Protein AF-A0A1F8N972-F1 (afdb_monomer_lite)

pLDDT: mean 92.24, std 6.22, range [63.66, 97.88]

Sequence (117 aa):
MVTQALASIGVRFEPQNPLTDLMTDVQTGSLREDILNEKVSSCIIEFDVPLEDLAKVMAGMREVSQHLDTVFAVDLISVVNEDGSIPTVPIVEPLGLKPSIAGKTNVGLGRPLANLD

Secondary structure (DSSP, 8-state):
-HHHHHHHHT-EE-TTSTTGGGEEETTTTEEPGGGTT---S-----EE--HHHHHHHHHHHHHHGGG-SS--------PPPTTS--TTHHHHGGGT----TTPPP---TTS-SS---

Foldseek 3Di:
DLQQLLLVLPWAWDCPFPQVVQAPDNNRSHGDPVCPPPDDPDGDTDTDDDLVSVLVNVVSVVVVQVVDPDDDDDDDDADQDPVRDGSNQVSCVVVVDDDDPPDDDDPPPPDDPDDPD

Radius of gyration: 16.84 Å; chains: 1; bounding box: 30×49×42 Å

Structure (mmCIF, N/CA/C/O backbone):
data_AF-A0A1F8N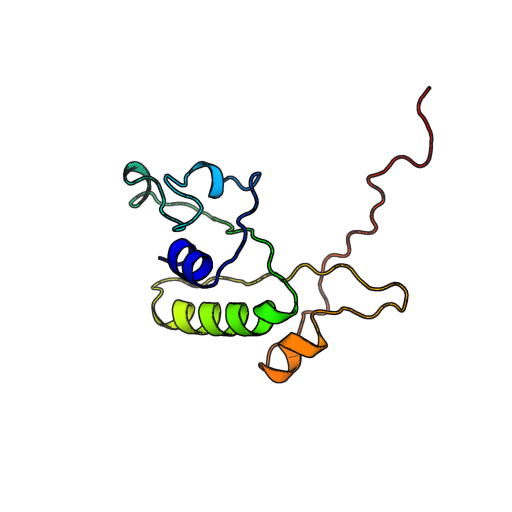972-F1
#
_entry.id   AF-A0A1F8N972-F1
#
loop_
_atom_site.group_PDB
_atom_site.id
_atom_site.type_symbol
_atom_site.label_atom_id
_atom_site.label_alt_id
_atom_site.label_comp_id
_atom_site.label_asym_id
_atom_site.label_entity_id
_atom_site.label_seq_id
_atom_site.pdbx_PDB_ins_code
_atom_site.Cartn_x
_atom_site.Cartn_y
_atom_site.Cartn_z
_atom_site.occupancy
_atom_site.B_iso_or_equiv
_atom_site.auth_seq_id
_atom_site.auth_comp_id
_atom_site.auth_asym_id
_atom_site.auth_atom_id
_atom_site.pdbx_PDB_model_num
ATOM 1 N N . MET A 1 1 ? -6.119 -2.665 14.253 1.00 84.31 1 MET A N 1
ATOM 2 C CA . MET A 1 1 ? -6.562 -1.608 13.312 1.00 84.31 1 MET A CA 1
ATOM 3 C C . MET A 1 1 ? -5.767 -1.730 12.015 1.00 84.31 1 MET A C 1
ATOM 5 O O . MET A 1 1 ? -4.621 -2.161 12.088 1.00 84.31 1 MET A O 1
ATOM 9 N N . VAL A 1 2 ? -6.338 -1.390 10.850 1.00 93.31 2 VAL A N 1
ATOM 10 C CA . VAL A 1 2 ? -5.671 -1.566 9.537 1.00 93.31 2 VAL A CA 1
ATOM 11 C C . VAL A 1 2 ? -4.342 -0.804 9.459 1.00 93.31 2 VAL A C 1
ATOM 13 O O . VAL A 1 2 ? -3.331 -1.381 9.074 1.00 93.31 2 VAL A O 1
ATOM 16 N N . THR A 1 3 ? -4.317 0.455 9.900 1.00 95.75 3 THR A N 1
ATOM 17 C CA . THR A 1 3 ? -3.108 1.297 9.931 1.00 95.75 3 THR A CA 1
ATOM 18 C C . THR A 1 3 ? -2.004 0.685 10.791 1.00 95.75 3 THR A C 1
ATOM 20 O O . THR A 1 3 ? -0.871 0.572 10.349 1.00 95.75 3 THR A O 1
ATOM 23 N N . GLN A 1 4 ? -2.325 0.193 11.986 1.00 95.62 4 GLN A N 1
ATOM 24 C CA . GLN A 1 4 ? -1.332 -0.432 12.868 1.00 95.62 4 GLN A CA 1
ATOM 25 C C . GLN A 1 4 ? -0.774 -1.744 12.295 1.00 95.62 4 GLN A C 1
ATOM 27 O O . GLN A 1 4 ? 0.417 -2.024 12.418 1.00 95.62 4 GLN A O 1
ATOM 32 N N . ALA A 1 5 ? -1.619 -2.545 11.636 1.00 94.75 5 ALA A N 1
ATOM 33 C CA . ALA A 1 5 ? -1.173 -3.760 10.959 1.00 94.75 5 ALA A CA 1
ATOM 34 C C . ALA A 1 5 ? -0.186 -3.433 9.829 1.00 94.75 5 ALA A C 1
ATOM 36 O O . ALA A 1 5 ? 0.884 -4.032 9.754 1.00 94.75 5 ALA A O 1
ATOM 37 N N . LEU A 1 6 ? -0.498 -2.431 9.005 1.00 95.50 6 LEU A N 1
ATOM 38 C CA . LEU A 1 6 ? 0.410 -1.939 7.968 1.00 95.50 6 LEU A CA 1
ATOM 39 C C . LEU A 1 6 ? 1.714 -1.381 8.563 1.00 95.50 6 LEU A C 1
ATOM 41 O O . LEU A 1 6 ? 2.798 -1.715 8.088 1.00 95.50 6 LEU A O 1
ATOM 45 N N . ALA A 1 7 ? 1.634 -0.608 9.647 1.00 95.94 7 ALA A N 1
ATOM 46 C CA . ALA A 1 7 ? 2.802 -0.061 10.335 1.00 95.94 7 ALA A CA 1
ATOM 47 C C . ALA A 1 7 ? 3.749 -1.169 10.832 1.00 95.94 7 ALA A C 1
ATOM 49 O O . ALA A 1 7 ? 4.954 -1.105 10.609 1.00 95.94 7 ALA A O 1
ATOM 50 N N . SER A 1 8 ? 3.202 -2.251 11.403 1.00 94.12 8 SER A N 1
ATOM 51 C CA . SER A 1 8 ? 3.987 -3.417 11.845 1.00 94.12 8 SER A CA 1
ATOM 52 C C . SER A 1 8 ? 4.727 -4.145 10.714 1.00 94.12 8 SER A C 1
ATOM 54 O O . SER A 1 8 ? 5.700 -4.860 10.959 1.00 94.12 8 SER A O 1
ATOM 56 N N . ILE A 1 9 ? 4.282 -3.965 9.466 1.00 93.19 9 ILE A N 1
ATOM 57 C CA . ILE A 1 9 ? 4.933 -4.527 8.280 1.00 93.19 9 ILE A CA 1
ATOM 58 C C . ILE A 1 9 ? 6.107 -3.647 7.830 1.00 93.19 9 ILE A C 1
ATOM 60 O O . ILE A 1 9 ? 7.018 -4.179 7.191 1.00 93.19 9 ILE A O 1
ATOM 64 N N . GLY A 1 10 ? 6.126 -2.372 8.235 1.00 91.69 10 GLY A N 1
ATOM 65 C CA . GLY A 1 10 ? 7.162 -1.394 7.909 1.00 91.69 10 GLY A CA 1
ATOM 66 C C . GLY A 1 10 ? 6.804 -0.473 6.741 1.00 91.69 10 GLY A C 1
ATOM 67 O O . GLY A 1 10 ? 7.709 0.034 6.084 1.00 91.69 10 GLY A O 1
ATOM 68 N N . VAL A 1 11 ? 5.511 -0.271 6.446 1.00 95.69 11 VAL A N 1
ATOM 69 C CA . VAL A 1 11 ? 5.106 0.654 5.373 1.00 95.69 11 VAL A CA 1
ATOM 70 C C . VAL A 1 11 ? 5.448 2.102 5.721 1.00 95.69 11 VAL A C 1
ATOM 72 O O . VAL A 1 11 ? 5.496 2.484 6.893 1.00 95.69 11 VAL A O 1
ATOM 75 N N . ARG A 1 12 ? 5.604 2.939 4.695 1.00 96.62 12 ARG A N 1
ATOM 76 C CA . ARG A 1 12 ? 5.750 4.385 4.864 1.00 96.62 12 ARG A CA 1
ATOM 77 C C . ARG A 1 12 ? 4.456 5.085 4.466 1.00 96.62 12 ARG A C 1
ATOM 79 O O . ARG A 1 12 ? 4.196 5.225 3.277 1.00 96.62 12 ARG A O 1
ATOM 86 N N . PHE A 1 13 ? 3.671 5.540 5.442 1.00 97.88 13 PHE A N 1
ATOM 87 C CA . PHE A 1 13 ? 2.457 6.322 5.172 1.00 97.88 13 PHE A CA 1
ATOM 88 C C . PHE A 1 13 ? 2.766 7.608 4.401 1.00 97.88 13 PHE A C 1
ATOM 90 O O . PHE A 1 13 ? 3.760 8.279 4.692 1.00 97.88 13 PHE A O 1
ATOM 97 N N . GLU A 1 14 ? 1.907 7.941 3.435 1.00 97.31 14 GLU A N 1
ATOM 98 C CA . GLU A 1 14 ? 2.007 9.157 2.625 1.00 97.31 14 GLU A CA 1
ATOM 99 C C . GLU A 1 14 ? 1.751 10.388 3.511 1.00 97.31 14 GLU A C 1
ATOM 101 O O . GLU A 1 14 ? 0.640 10.534 4.036 1.00 97.31 14 GLU A O 1
ATOM 106 N N . PRO A 1 15 ? 2.742 11.281 3.705 1.00 96.44 15 PRO A N 1
ATOM 107 C CA . PRO A 1 15 ? 2.593 12.442 4.578 1.00 96.44 15 PRO A CA 1
ATOM 108 C C . PRO A 1 15 ? 1.481 13.411 4.169 1.00 96.44 15 PRO A C 1
ATOM 110 O O . PRO A 1 15 ? 0.996 14.143 5.019 1.00 96.44 15 PRO A O 1
ATOM 113 N N . GLN A 1 16 ? 1.094 13.447 2.891 1.00 95.75 16 GLN A N 1
ATOM 114 C CA . GLN A 1 16 ? 0.045 14.338 2.381 1.00 95.75 16 GLN A CA 1
ATOM 115 C C . GLN A 1 16 ? -1.346 13.692 2.339 1.00 95.75 16 GLN A C 1
ATOM 117 O O . GLN A 1 16 ? -2.303 14.318 1.879 1.00 95.75 16 GLN A O 1
ATOM 122 N N . ASN A 1 17 ? -1.488 12.448 2.799 1.00 96.31 17 ASN A N 1
ATOM 123 C CA . ASN A 1 17 ? -2.789 11.806 2.883 1.00 96.31 17 ASN A CA 1
ATOM 124 C C . ASN A 1 17 ? -3.552 12.310 4.131 1.00 96.31 17 ASN A C 1
ATOM 126 O O . ASN A 1 17 ? -2.997 12.277 5.232 1.00 96.31 17 ASN A O 1
ATOM 130 N N . PRO A 1 18 ? -4.839 12.707 4.014 1.00 93.44 18 PRO A N 1
ATOM 131 C CA . PRO A 1 18 ? -5.608 13.256 5.136 1.00 93.44 18 PRO A CA 1
ATOM 132 C C . PRO A 1 18 ? -5.721 12.347 6.366 1.00 93.44 18 PRO A C 1
ATOM 134 O O . PRO A 1 18 ? -5.962 12.838 7.465 1.00 93.44 18 PRO A O 1
ATOM 137 N N . LEU A 1 19 ? -5.592 11.026 6.210 1.00 95.00 19 LEU A N 1
ATOM 138 C CA . LEU A 1 19 ? -5.607 10.096 7.337 1.00 95.00 19 LEU A CA 1
ATOM 139 C C . LEU A 1 19 ? -4.295 10.145 8.128 1.00 95.00 19 LEU A C 1
ATOM 141 O O . LEU A 1 19 ? -4.320 9.990 9.348 1.00 95.00 19 LEU A O 1
ATOM 145 N N . THR A 1 20 ? -3.163 10.368 7.456 1.00 96.56 20 THR A N 1
ATOM 146 C CA . THR A 1 20 ? -1.846 10.473 8.097 1.00 96.56 20 THR A CA 1
ATOM 147 C C . THR A 1 20 ? -1.802 11.658 9.065 1.00 96.56 20 THR A C 1
ATOM 149 O O . THR A 1 20 ? -1.296 11.513 10.176 1.00 96.56 20 THR A O 1
ATOM 152 N N . ASP A 1 21 ? -2.436 12.783 8.718 1.00 95.56 21 ASP A N 1
ATOM 153 C CA . ASP A 1 21 ? -2.582 13.961 9.594 1.00 95.56 21 ASP A CA 1
ATOM 154 C C . ASP A 1 21 ? -3.372 13.678 10.887 1.00 95.56 21 ASP A C 1
ATOM 156 O O . ASP A 1 21 ? -3.316 14.438 11.859 1.00 95.56 21 ASP A O 1
ATOM 160 N N . LEU A 1 22 ? -4.131 12.580 10.912 1.00 96.00 22 LEU A N 1
ATOM 161 C CA . LEU A 1 22 ? -4.922 12.135 12.057 1.00 96.00 22 LEU A CA 1
ATOM 162 C C . LEU A 1 22 ? -4.195 11.073 12.896 1.00 96.00 22 LEU A C 1
ATOM 164 O O . LEU A 1 22 ? -4.784 10.527 13.833 1.00 96.00 22 LEU A O 1
ATOM 168 N N . MET A 1 23 ? -2.932 10.768 12.590 1.00 97.19 23 MET A N 1
ATOM 169 C CA . MET A 1 23 ? -2.106 9.869 13.392 1.00 97.19 23 MET A CA 1
ATOM 170 C C . MET A 1 23 ? -1.441 10.615 14.554 1.00 97.19 23 MET A C 1
ATOM 172 O O . MET A 1 23 ? -0.848 11.676 14.378 1.00 97.19 23 MET A O 1
ATOM 176 N N . THR A 1 24 ? -1.503 10.045 15.758 1.00 97.50 24 THR A N 1
ATOM 177 C CA . THR A 1 24 ? -0.686 10.482 16.906 1.00 97.50 24 THR A CA 1
ATOM 178 C C . THR A 1 24 ? 0.748 9.987 16.793 1.00 97.50 24 THR A C 1
ATOM 180 O O . THR A 1 24 ? 1.668 10.642 17.278 1.00 97.50 24 THR A O 1
ATOM 183 N N . ASP A 1 25 ? 0.932 8.838 16.143 1.00 97.06 25 ASP A N 1
ATOM 184 C CA . ASP A 1 25 ? 2.230 8.249 15.860 1.00 97.06 25 ASP A CA 1
ATOM 185 C C . ASP A 1 25 ? 2.173 7.446 14.555 1.00 97.06 25 ASP A C 1
ATOM 187 O O . ASP A 1 25 ? 1.555 6.381 14.464 1.00 97.06 25 ASP A O 1
ATOM 191 N N . VAL A 1 26 ? 2.859 7.973 13.542 1.00 96.44 26 VAL A N 1
ATOM 192 C CA . VAL A 1 26 ? 2.954 7.383 12.203 1.00 96.44 26 VAL A CA 1
ATOM 193 C C . VAL A 1 26 ? 3.714 6.052 12.225 1.00 96.44 26 VAL A C 1
ATOM 195 O O . VAL A 1 26 ? 3.393 5.162 11.443 1.00 96.44 26 VAL A O 1
ATOM 198 N N . GLN A 1 27 ? 4.684 5.874 13.131 1.00 95.56 27 GLN A N 1
ATOM 199 C CA . GLN A 1 27 ? 5.488 4.645 13.208 1.00 95.56 27 GLN A CA 1
ATOM 200 C C . GLN A 1 27 ? 4.674 3.456 13.706 1.00 95.56 27 GLN A C 1
ATOM 202 O O . GLN A 1 27 ? 4.912 2.323 13.298 1.00 95.56 27 GLN A O 1
ATOM 207 N N . THR A 1 28 ? 3.706 3.707 14.586 1.00 96.62 28 THR A N 1
ATOM 208 C CA . THR A 1 28 ? 2.795 2.672 15.084 1.00 96.62 28 THR A CA 1
ATOM 209 C C . THR A 1 28 ? 1.477 2.627 14.318 1.00 96.62 28 THR A C 1
ATOM 211 O O . THR A 1 28 ? 0.709 1.688 14.507 1.00 96.62 28 THR A O 1
ATOM 214 N N . GLY A 1 29 ? 1.200 3.607 13.449 1.00 96.81 29 GLY A N 1
ATOM 215 C CA . GLY A 1 29 ? -0.078 3.751 12.747 1.00 96.81 29 GLY A CA 1
ATOM 216 C C . GLY A 1 29 ? -1.240 4.090 13.687 1.00 96.81 29 GLY A C 1
ATOM 217 O O . GLY A 1 29 ? -2.393 3.768 13.383 1.00 96.81 29 GLY A O 1
ATOM 218 N N . SER A 1 30 ? -0.944 4.672 14.852 1.00 97.44 30 SER A N 1
ATOM 219 C CA . SER A 1 30 ? -1.935 5.002 15.875 1.00 97.44 30 SER A CA 1
ATOM 220 C C . SER A 1 30 ? -2.667 6.286 15.499 1.00 97.44 30 SER A C 1
ATOM 222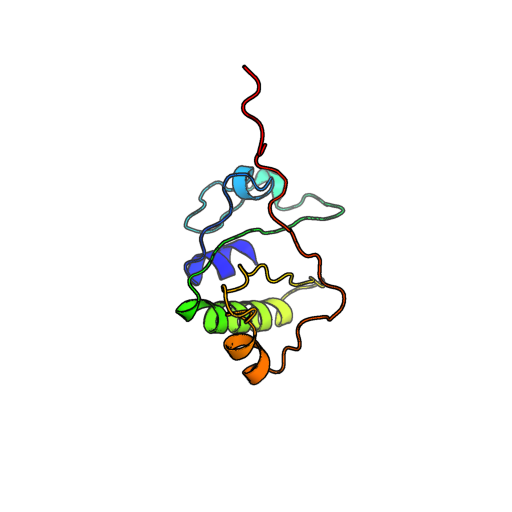 O O . SER A 1 30 ? -2.040 7.321 15.288 1.00 97.44 30 SER A O 1
ATOM 224 N N . LEU A 1 31 ? -3.995 6.216 15.407 1.00 96.75 31 LEU A N 1
ATOM 225 C CA . LEU A 1 31 ? -4.864 7.371 15.172 1.00 96.75 31 LEU A CA 1
ATOM 226 C C . LEU A 1 31 ? -5.164 8.102 16.486 1.00 96.75 31 LEU A C 1
ATOM 228 O O . LEU A 1 31 ? -5.088 7.507 17.563 1.00 96.75 31 LEU A O 1
ATOM 232 N N . ARG A 1 32 ? -5.530 9.385 16.406 1.00 96.75 32 ARG A N 1
ATOM 233 C CA . ARG A 1 32 ? -6.008 10.127 17.581 1.00 96.75 32 ARG A CA 1
ATOM 234 C C . ARG A 1 32 ? -7.255 9.469 18.174 1.00 96.75 32 ARG A C 1
ATOM 236 O O . ARG A 1 32 ? -8.150 9.035 17.453 1.00 96.75 32 ARG A O 1
ATOM 243 N N . GLU A 1 33 ? -7.322 9.420 19.501 1.00 96.19 33 GLU A N 1
ATOM 244 C CA . GLU A 1 33 ? -8.413 8.749 20.219 1.00 96.19 33 GLU A CA 1
ATOM 245 C C . GLU A 1 33 ? -9.778 9.413 19.986 1.00 96.19 33 GLU A C 1
ATOM 247 O O . GLU A 1 33 ? -10.800 8.728 19.966 1.00 96.19 33 GLU A O 1
ATOM 252 N N . ASP A 1 34 ? -9.792 10.732 19.758 1.00 95.88 34 ASP A N 1
ATOM 253 C CA . ASP A 1 34 ? -11.005 11.531 19.559 1.00 95.88 34 ASP A CA 1
ATOM 254 C C . ASP A 1 34 ? -11.773 11.167 18.281 1.00 95.88 34 ASP A C 1
ATOM 256 O O . ASP A 1 34 ? -12.970 11.425 18.208 1.00 95.88 34 ASP A O 1
ATOM 260 N N . ILE A 1 35 ? -11.120 10.533 17.300 1.00 94.25 35 ILE A N 1
ATOM 261 C CA . ILE A 1 35 ? -11.735 10.190 16.009 1.00 94.25 35 ILE A CA 1
ATOM 262 C C . ILE A 1 35 ? -12.106 8.710 15.857 1.00 94.25 35 ILE A C 1
ATOM 264 O O . ILE A 1 35 ? -12.731 8.340 14.866 1.00 94.25 35 ILE A O 1
ATOM 268 N N . LEU A 1 36 ? -11.733 7.836 16.800 1.00 93.00 36 LEU A N 1
ATOM 269 C CA . LEU A 1 36 ? -11.866 6.378 16.625 1.00 93.00 36 LEU A CA 1
ATOM 270 C C . LEU A 1 36 ? -13.318 5.897 16.488 1.00 93.00 36 LEU A C 1
ATOM 272 O O . LEU A 1 36 ? -13.557 4.832 15.924 1.00 93.00 36 LEU A O 1
ATOM 276 N N . ASN A 1 37 ? -14.272 6.675 17.002 1.00 93.25 37 ASN A N 1
ATOM 277 C CA . ASN A 1 37 ? -15.703 6.365 16.962 1.00 93.25 37 ASN A CA 1
ATOM 278 C C . ASN A 1 37 ? -16.477 7.205 15.932 1.00 93.25 37 ASN A C 1
ATOM 280 O O . ASN A 1 37 ? -17.708 7.134 15.882 1.00 93.25 37 ASN A O 1
ATOM 284 N N . GLU A 1 38 ? -15.778 8.000 15.122 1.00 93.06 38 GLU A N 1
ATOM 285 C CA . GLU A 1 38 ? -16.403 8.816 14.089 1.00 93.06 38 GLU A CA 1
ATOM 286 C C . GLU A 1 38 ? -16.798 7.976 12.872 1.00 93.06 38 GLU A C 1
ATOM 288 O O . GLU A 1 38 ? -16.153 6.989 12.511 1.00 93.06 38 GLU A O 1
ATOM 293 N N . LYS A 1 39 ? -17.880 8.384 12.205 1.00 91.81 39 LYS A N 1
ATOM 294 C CA . LYS A 1 39 ? -18.330 7.755 10.959 1.00 91.81 39 LYS A CA 1
ATOM 295 C C . LYS A 1 39 ? -17.833 8.563 9.773 1.00 91.81 39 LYS A C 1
ATOM 297 O O . LYS A 1 39 ? -18.121 9.751 9.663 1.00 91.81 39 LYS A O 1
ATOM 302 N N . VAL A 1 40 ? -17.165 7.897 8.840 1.00 90.50 40 VAL A N 1
ATOM 303 C CA . VAL A 1 40 ? -16.706 8.495 7.582 1.00 90.50 40 VAL A CA 1
ATOM 304 C C . VAL A 1 40 ? -17.395 7.827 6.397 1.00 90.50 40 VAL A C 1
ATOM 306 O O . VAL A 1 40 ? -17.669 6.630 6.427 1.00 90.50 40 VAL A O 1
ATOM 309 N N . SER A 1 41 ? -17.682 8.595 5.342 1.00 89.62 41 SER A N 1
ATOM 310 C CA . SER A 1 41 ? -18.234 8.029 4.100 1.00 89.62 41 SER A CA 1
ATOM 311 C C . SER A 1 41 ? -17.187 7.233 3.319 1.00 89.62 41 SER A C 1
ATOM 313 O O . SER A 1 41 ? -17.528 6.273 2.636 1.00 89.62 41 SER A O 1
ATOM 315 N N . SER A 1 42 ? -15.926 7.659 3.386 1.00 89.44 42 SER A N 1
ATOM 316 C CA . SER A 1 42 ? -14.784 7.017 2.741 1.00 89.44 42 SER A CA 1
ATOM 317 C C . SER A 1 42 ? -13.498 7.459 3.430 1.00 89.44 42 SER A C 1
ATOM 319 O O . SER A 1 42 ? -13.366 8.630 3.786 1.00 89.44 42 SER A O 1
ATOM 321 N N . CYS A 1 43 ? -12.537 6.552 3.552 1.00 92.00 43 CYS A N 1
ATOM 322 C CA . CYS A 1 43 ? -11.158 6.866 3.903 1.00 92.00 43 CYS A CA 1
ATOM 323 C C . CYS A 1 43 ? -10.220 6.073 2.993 1.00 92.00 43 CYS A C 1
ATOM 325 O O . CYS A 1 43 ? -10.568 4.991 2.520 1.00 92.00 43 CYS A O 1
ATOM 327 N N . ILE A 1 44 ? -9.044 6.633 2.732 1.00 95.12 44 ILE A N 1
ATOM 328 C CA . ILE A 1 44 ? -7.998 5.986 1.946 1.00 95.12 44 ILE A CA 1
ATOM 329 C C . ILE A 1 44 ? -6.750 5.982 2.812 1.00 95.12 44 ILE A C 1
ATOM 331 O O . ILE A 1 44 ? -6.385 7.014 3.372 1.00 95.12 44 ILE A O 1
ATOM 335 N N . ILE A 1 45 ? -6.126 4.814 2.927 1.00 95.62 45 ILE A N 1
ATOM 336 C CA . ILE A 1 45 ? -4.818 4.660 3.550 1.00 95.62 45 ILE A CA 1
ATOM 337 C C . ILE A 1 45 ? -3.808 4.611 2.408 1.00 95.62 45 ILE A C 1
ATOM 339 O O . ILE A 1 45 ? -3.830 3.668 1.621 1.00 95.62 45 ILE A O 1
ATOM 343 N N . GLU A 1 46 ? -2.947 5.618 2.314 1.00 96.88 46 GLU A N 1
ATOM 344 C CA . GLU A 1 46 ? -1.910 5.699 1.282 1.00 96.88 46 GLU A CA 1
ATOM 345 C C . GLU A 1 46 ? -0.536 5.491 1.909 1.00 96.88 46 GLU A C 1
ATOM 347 O O . GLU A 1 46 ? -0.235 6.025 2.980 1.00 96.88 46 GLU A O 1
ATOM 352 N N . PHE A 1 47 ? 0.288 4.675 1.259 1.00 97.00 47 PHE A N 1
ATOM 353 C CA . PHE A 1 47 ? 1.634 4.364 1.709 1.00 97.00 47 PHE A CA 1
ATOM 354 C C . PHE A 1 47 ? 2.484 3.820 0.561 1.00 97.00 47 PHE A C 1
ATOM 356 O O . PHE A 1 47 ? 1.967 3.215 -0.378 1.00 97.00 47 PHE A O 1
ATOM 363 N N . ASP A 1 48 ? 3.795 3.960 0.715 1.00 95.88 48 ASP A N 1
ATOM 364 C CA . ASP A 1 48 ? 4.794 3.330 -0.138 1.00 95.88 48 ASP A CA 1
ATOM 365 C C . ASP A 1 48 ? 5.403 2.104 0.551 1.00 95.88 48 ASP A C 1
ATOM 367 O O . ASP A 1 48 ? 5.499 2.021 1.784 1.00 95.88 48 ASP A O 1
ATOM 371 N N . VAL A 1 49 ? 5.868 1.157 -0.264 1.00 95.12 49 VAL A N 1
ATOM 372 C CA . VAL A 1 49 ? 6.604 -0.028 0.180 1.00 95.12 49 VAL A CA 1
ATOM 373 C C . VAL A 1 49 ? 7.674 -0.409 -0.855 1.00 95.12 49 VAL A C 1
ATOM 375 O O . VAL A 1 49 ? 7.426 -0.267 -2.057 1.00 95.12 49 VAL A O 1
ATOM 378 N N . PRO A 1 50 ? 8.856 -0.900 -0.434 1.00 94.81 50 PRO A N 1
ATOM 379 C CA . PRO A 1 50 ? 9.807 -1.529 -1.347 1.00 94.81 50 PRO A CA 1
ATOM 380 C C . PRO A 1 50 ? 9.190 -2.729 -2.084 1.00 94.81 50 PRO A C 1
ATOM 382 O O . PRO A 1 50 ? 8.310 -3.416 -1.561 1.00 94.81 50 PRO A O 1
ATOM 385 N N . LEU A 1 51 ? 9.657 -3.023 -3.301 1.00 95.19 51 LEU A N 1
ATOM 386 C CA . LEU A 1 51 ? 9.107 -4.126 -4.102 1.00 95.19 51 LEU A CA 1
ATOM 387 C C . LEU A 1 51 ? 9.273 -5.482 -3.402 1.00 95.19 51 LEU A C 1
ATOM 389 O O . LEU A 1 51 ? 8.373 -6.317 -3.455 1.00 95.19 51 LEU A O 1
ATOM 393 N N . GLU A 1 52 ? 10.391 -5.688 -2.710 1.00 95.00 52 GLU A N 1
ATOM 394 C CA . GLU A 1 52 ? 10.683 -6.895 -1.936 1.00 95.00 52 GLU A CA 1
ATOM 395 C C . GLU A 1 52 ? 9.671 -7.157 -0.808 1.00 95.00 52 GLU A C 1
ATOM 397 O O . GLU A 1 52 ? 9.406 -8.312 -0.471 1.00 95.00 52 GLU A O 1
ATOM 402 N N . ASP A 1 53 ? 9.050 -6.102 -0.278 1.00 95.31 53 ASP A N 1
ATOM 403 C CA . ASP A 1 53 ? 8.082 -6.169 0.816 1.00 95.31 53 ASP A CA 1
ATOM 404 C C . ASP A 1 53 ? 6.626 -6.205 0.319 1.00 95.31 53 ASP A C 1
ATOM 406 O O . ASP A 1 53 ? 5.710 -6.491 1.096 1.00 95.31 53 ASP A O 1
ATOM 410 N N . LEU A 1 54 ? 6.375 -5.989 -0.978 1.00 95.69 54 LEU A N 1
ATOM 411 C CA . LEU A 1 54 ? 5.021 -5.967 -1.542 1.00 95.69 54 LEU A CA 1
ATOM 412 C C . LEU A 1 54 ? 4.256 -7.270 -1.266 1.00 95.69 54 LEU A C 1
ATOM 414 O O . LEU A 1 54 ? 3.102 -7.232 -0.842 1.00 95.69 54 LEU A O 1
ATOM 418 N N . ALA A 1 55 ? 4.886 -8.433 -1.449 1.00 95.12 55 ALA A N 1
ATOM 419 C CA . ALA A 1 55 ? 4.228 -9.716 -1.187 1.00 95.12 55 ALA A CA 1
ATOM 420 C C . ALA A 1 55 ? 3.817 -9.866 0.289 1.00 95.12 55 ALA A C 1
ATOM 422 O O . ALA A 1 55 ? 2.724 -10.355 0.590 1.00 95.12 55 ALA A O 1
ATOM 423 N N . LYS A 1 56 ? 4.670 -9.391 1.206 1.00 95.19 56 LYS A N 1
ATOM 424 C CA . LYS A 1 56 ? 4.413 -9.372 2.650 1.00 95.19 56 LYS A CA 1
ATOM 425 C C . LYS A 1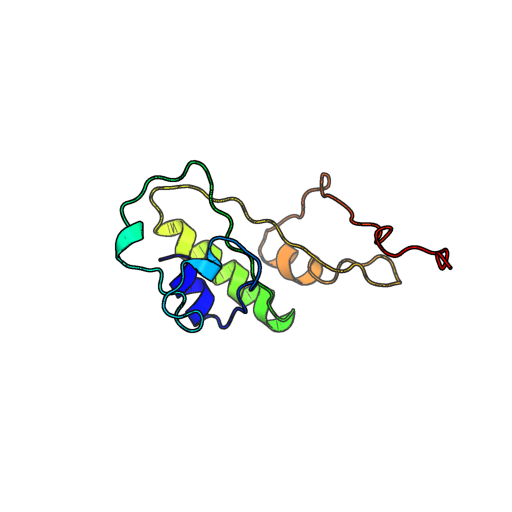 56 ? 3.245 -8.442 2.986 1.00 95.19 56 LYS A C 1
ATOM 427 O O . LYS A 1 56 ? 2.365 -8.840 3.748 1.00 95.19 56 LYS A O 1
ATOM 432 N N . VAL A 1 57 ? 3.189 -7.252 2.381 1.00 95.62 57 VAL A N 1
ATOM 433 C CA . VAL A 1 57 ? 2.056 -6.324 2.527 1.00 95.62 57 VAL A CA 1
ATOM 434 C C . VAL A 1 57 ? 0.758 -6.964 2.039 1.00 95.62 57 VAL A C 1
ATOM 436 O O . VAL A 1 57 ? -0.216 -6.988 2.787 1.00 95.62 57 VAL A O 1
ATOM 439 N N . MET A 1 58 ? 0.738 -7.548 0.837 1.00 94.50 58 MET A N 1
ATOM 440 C CA . MET A 1 58 ? -0.475 -8.165 0.283 1.00 94.50 58 MET A CA 1
ATOM 441 C C . MET A 1 58 ? -0.984 -9.332 1.139 1.00 94.50 58 MET A C 1
ATOM 443 O O . MET A 1 58 ? -2.195 -9.483 1.322 1.00 94.50 58 MET A O 1
ATOM 447 N N . ALA A 1 59 ? -0.080 -10.140 1.700 1.00 93.06 59 ALA A N 1
ATOM 448 C CA . ALA A 1 59 ? -0.438 -11.192 2.648 1.00 93.06 59 ALA A CA 1
ATOM 449 C C . ALA A 1 59 ? -1.013 -10.612 3.952 1.00 93.06 59 ALA A C 1
ATOM 451 O O . ALA A 1 59 ? -2.059 -11.065 4.413 1.00 93.06 59 ALA A O 1
ATOM 452 N N . GLY A 1 60 ? -0.381 -9.573 4.508 1.00 93.31 60 GLY A N 1
ATOM 453 C CA . GLY A 1 60 ? -0.865 -8.885 5.705 1.00 93.31 60 GLY A CA 1
ATOM 454 C C . GLY A 1 60 ? -2.244 -8.252 5.513 1.00 93.31 60 GLY A C 1
ATOM 455 O O . GLY A 1 60 ? -3.114 -8.406 6.364 1.00 93.31 60 GLY A O 1
ATOM 456 N N . MET A 1 61 ? -2.493 -7.615 4.367 1.00 93.69 61 MET A N 1
ATOM 457 C CA . MET A 1 61 ? -3.808 -7.058 4.033 1.00 93.69 61 MET A CA 1
ATOM 458 C C . MET A 1 61 ? -4.882 -8.145 3.913 1.00 93.69 61 MET A C 1
ATOM 460 O O . MET A 1 61 ? -6.002 -7.950 4.384 1.00 93.69 61 MET A O 1
ATOM 464 N N . ARG A 1 62 ? -4.546 -9.304 3.329 1.00 92.94 62 ARG A N 1
ATOM 465 C CA . ARG A 1 62 ? -5.450 -10.464 3.249 1.00 92.94 62 ARG A CA 1
ATOM 466 C C . ARG A 1 62 ? -5.768 -11.058 4.621 1.00 92.94 62 ARG A C 1
ATOM 468 O O . ARG A 1 62 ? -6.865 -11.569 4.815 1.00 92.94 62 ARG A O 1
ATOM 475 N N . GLU A 1 63 ? -4.827 -11.020 5.555 1.00 93.50 63 GLU A N 1
ATOM 476 C CA . GLU A 1 63 ? -5.084 -11.447 6.931 1.00 93.50 63 GLU A CA 1
ATOM 477 C C . GLU A 1 63 ? -5.999 -10.448 7.637 1.00 93.50 63 GLU A C 1
ATOM 479 O O . GLU A 1 63 ? -7.047 -10.821 8.153 1.00 93.50 63 GLU A O 1
ATOM 484 N N . VAL A 1 64 ? -5.667 -9.155 7.573 1.00 93.88 64 VAL A N 1
ATOM 485 C CA . VAL A 1 64 ? -6.486 -8.084 8.156 1.00 93.88 64 VAL A CA 1
ATOM 486 C C . VAL A 1 64 ? -7.920 -8.136 7.634 1.00 93.88 64 VAL A C 1
ATOM 488 O O . VAL A 1 64 ? -8.845 -7.969 8.424 1.00 93.88 64 VAL A O 1
ATOM 491 N N . SER A 1 65 ? -8.134 -8.431 6.345 1.00 94.06 65 SER A N 1
ATOM 492 C CA . SER A 1 65 ? -9.483 -8.508 5.771 1.00 94.06 65 SER A CA 1
ATOM 493 C C . SER A 1 65 ? -10.379 -9.579 6.393 1.00 94.06 65 SER A C 1
ATOM 495 O O . SER A 1 65 ? -11.592 -9.485 6.255 1.00 94.06 65 SER A O 1
ATOM 497 N N . GLN A 1 66 ? -9.818 -10.594 7.058 1.00 94.38 66 GLN A N 1
ATOM 498 C CA . GLN A 1 66 ? -10.600 -11.627 7.752 1.00 94.38 66 GLN A CA 1
ATOM 499 C C . GLN A 1 66 ? -11.206 -11.129 9.070 1.00 94.38 66 GLN A C 1
ATOM 501 O O . GLN A 1 66 ? -12.140 -11.742 9.578 1.00 94.38 66 GLN A O 1
ATOM 506 N N . HIS A 1 67 ? -10.690 -10.019 9.607 1.00 93.38 67 HIS A N 1
ATOM 507 C CA . HIS A 1 67 ? -11.044 -9.485 10.926 1.00 93.38 67 HIS A CA 1
ATOM 508 C C . HIS A 1 67 ? -11.762 -8.129 10.848 1.00 93.38 67 HIS A C 1
ATOM 510 O O . HIS A 1 67 ? -11.870 -7.435 11.857 1.00 93.38 67 HIS A O 1
ATOM 516 N N . LEU A 1 68 ? -12.204 -7.714 9.656 1.00 91.81 68 LEU A N 1
ATOM 517 C CA . LEU A 1 68 ? -12.934 -6.463 9.452 1.00 91.81 68 LEU A CA 1
ATOM 518 C C . LEU A 1 68 ? -14.432 -6.717 9.286 1.00 91.81 68 LEU A C 1
ATOM 520 O O . LEU A 1 68 ? -14.845 -7.545 8.482 1.00 91.81 68 LEU A O 1
ATOM 524 N N . ASP A 1 69 ? -15.242 -5.895 9.950 1.00 91.56 69 ASP A N 1
ATOM 525 C CA . ASP A 1 69 ? -16.701 -5.856 9.767 1.00 91.56 69 ASP A CA 1
ATOM 526 C C . ASP A 1 69 ? -17.128 -5.078 8.502 1.00 91.56 69 ASP A C 1
ATOM 528 O O . ASP A 1 69 ? -18.308 -4.803 8.284 1.00 91.56 69 ASP A O 1
ATOM 532 N N . THR A 1 70 ? -16.163 -4.678 7.668 1.00 90.69 70 THR A N 1
ATOM 533 C CA . THR A 1 70 ? -16.360 -3.905 6.438 1.00 90.69 70 THR A CA 1
ATOM 534 C C . THR A 1 70 ? -15.474 -4.440 5.317 1.00 90.69 70 THR A C 1
ATOM 536 O O . THR A 1 70 ? -14.531 -5.196 5.546 1.00 90.69 70 THR A O 1
ATOM 539 N N . VAL A 1 71 ? -15.756 -4.013 4.091 1.00 90.62 71 VAL A N 1
ATOM 540 C CA . VAL A 1 71 ? -14.928 -4.299 2.919 1.00 90.62 71 VAL A CA 1
ATOM 541 C C . VAL A 1 71 ? -13.987 -3.134 2.628 1.00 90.62 71 VAL A C 1
ATOM 543 O O . VAL A 1 71 ? -14.277 -1.983 2.952 1.00 90.62 71 VAL A O 1
ATOM 546 N N . PHE A 1 72 ? -12.876 -3.427 1.963 1.00 93.25 72 PHE A N 1
ATOM 547 C CA . PHE A 1 72 ? -12.004 -2.423 1.362 1.00 93.25 72 PHE A CA 1
ATOM 548 C C . PHE A 1 72 ? -11.596 -2.865 -0.042 1.00 93.25 72 PHE A C 1
ATOM 550 O O . PHE A 1 72 ? -11.610 -4.054 -0.366 1.00 93.25 72 PHE A O 1
ATOM 557 N N . ALA A 1 73 ? -11.232 -1.893 -0.871 1.00 92.12 73 ALA A N 1
ATOM 558 C CA . ALA A 1 73 ? -10.575 -2.126 -2.147 1.00 92.12 73 ALA A CA 1
ATOM 559 C C . ALA A 1 73 ? -9.078 -1.829 -2.007 1.00 92.12 73 ALA A C 1
ATOM 561 O O . ALA A 1 73 ? -8.676 -1.046 -1.146 1.00 92.12 73 ALA A O 1
ATOM 562 N N . VAL A 1 74 ? -8.263 -2.470 -2.843 1.00 92.56 74 VAL A N 1
ATOM 563 C CA . VAL A 1 74 ? -6.820 -2.230 -2.898 1.00 92.56 74 VAL A CA 1
ATOM 564 C C . VAL A 1 74 ? -6.472 -1.707 -4.274 1.00 92.56 74 VAL A C 1
ATOM 566 O O . VAL A 1 74 ? -6.693 -2.404 -5.265 1.00 92.56 74 VAL A O 1
ATOM 569 N N . ASP A 1 75 ? -5.873 -0.524 -4.302 1.00 93.69 75 ASP A N 1
ATOM 570 C CA . ASP A 1 75 ? -5.240 0.027 -5.488 1.00 93.69 75 ASP A CA 1
ATOM 571 C C . ASP A 1 75 ? -3.726 -0.126 -5.359 1.00 93.69 75 ASP A C 1
ATOM 573 O O . ASP A 1 75 ? -3.143 0.141 -4.309 1.00 93.69 75 ASP A O 1
ATOM 577 N N . LEU A 1 76 ? -3.087 -0.579 -6.437 1.00 93.56 76 LEU A N 1
ATOM 578 C CA . LEU A 1 76 ? -1.641 -0.749 -6.505 1.00 93.56 76 LEU A CA 1
ATOM 579 C C . LEU A 1 76 ? -1.074 0.201 -7.552 1.00 93.56 76 LEU A C 1
ATOM 581 O O . LEU A 1 76 ? -1.333 0.054 -8.747 1.00 93.56 76 LEU A O 1
ATOM 585 N N . ILE A 1 77 ? -0.291 1.170 -7.092 1.00 94.19 77 ILE A N 1
ATOM 586 C CA . ILE A 1 77 ? 0.369 2.154 -7.946 1.00 94.19 77 ILE A CA 1
ATOM 587 C C . ILE A 1 77 ? 1.782 1.650 -8.241 1.00 94.19 77 ILE A C 1
ATOM 589 O O . ILE A 1 77 ? 2.501 1.216 -7.344 1.00 94.19 77 ILE A O 1
ATOM 593 N N . SER A 1 78 ? 2.181 1.675 -9.511 1.00 93.88 78 SER A N 1
ATOM 594 C CA . SER A 1 78 ? 3.506 1.235 -9.939 1.00 93.88 78 SER A CA 1
ATOM 595 C C . SER A 1 78 ? 4.032 2.133 -11.048 1.00 93.88 78 SER A C 1
ATOM 597 O O . SER A 1 78 ? 3.295 2.505 -11.964 1.00 93.88 78 SER A O 1
ATOM 599 N N . VAL A 1 79 ? 5.314 2.481 -10.959 1.00 93.44 79 VAL A N 1
ATOM 600 C CA . VAL A 1 79 ? 6.025 3.148 -12.048 1.00 93.44 79 VAL A CA 1
ATOM 601 C C . VAL A 1 79 ? 6.334 2.102 -13.113 1.00 93.44 79 VAL A C 1
ATOM 603 O O . VAL A 1 79 ? 6.963 1.086 -12.824 1.00 93.44 79 VAL A O 1
ATOM 606 N N . VAL A 1 80 ? 5.866 2.347 -14.335 1.00 93.25 80 VAL A N 1
ATOM 607 C CA . VAL A 1 80 ? 6.130 1.476 -15.484 1.00 93.25 80 VAL A CA 1
ATOM 608 C C . VAL A 1 80 ? 7.595 1.630 -15.893 1.00 93.25 80 VAL A C 1
ATOM 610 O O . VAL A 1 80 ? 8.091 2.752 -16.003 1.00 93.25 80 VAL A O 1
ATOM 613 N N . ASN A 1 81 ? 8.280 0.508 -16.105 1.00 95.06 81 ASN A N 1
ATOM 614 C CA . ASN A 1 81 ? 9.664 0.486 -16.569 1.00 95.06 81 ASN A CA 1
ATOM 615 C C . ASN A 1 81 ? 9.771 0.985 -18.021 1.00 95.06 81 ASN A C 1
ATOM 617 O O . ASN A 1 81 ? 8.790 1.009 -18.764 1.00 95.06 81 ASN A O 1
ATOM 621 N N . GLU A 1 82 ? 10.983 1.338 -18.456 1.00 93.81 82 GLU A N 1
ATOM 622 C CA . GLU A 1 82 ? 11.233 1.831 -19.822 1.00 93.81 82 GLU A CA 1
ATOM 623 C C . GLU A 1 82 ? 10.845 0.825 -20.919 1.00 93.81 82 GLU A C 1
ATOM 625 O O . GLU A 1 82 ? 10.451 1.221 -22.014 1.00 93.81 82 GLU A O 1
ATOM 630 N N . ASP A 1 83 ? 10.908 -0.475 -20.622 1.00 96.00 83 ASP A N 1
ATOM 631 C CA . ASP A 1 83 ? 10.500 -1.559 -21.523 1.00 96.00 83 ASP A CA 1
ATOM 632 C C . ASP A 1 83 ? 8.978 -1.812 -21.538 1.00 96.00 83 ASP A C 1
ATOM 634 O O . ASP A 1 83 ? 8.501 -2.718 -22.222 1.00 96.00 83 ASP A O 1
ATOM 638 N N . GLY A 1 84 ? 8.207 -1.019 -20.787 1.00 92.19 84 GLY A N 1
ATOM 639 C CA . GLY A 1 84 ? 6.759 -1.154 -20.644 1.00 92.19 84 GLY A CA 1
ATOM 640 C C . GLY A 1 84 ? 6.317 -2.193 -19.611 1.00 92.19 84 GLY A C 1
ATOM 641 O O . GLY A 1 84 ? 5.113 -2.367 -19.412 1.00 92.19 84 GLY A O 1
ATOM 642 N N . SER A 1 85 ? 7.244 -2.883 -18.939 1.00 94.44 85 SER A N 1
ATOM 643 C CA . SER A 1 85 ? 6.895 -3.831 -17.881 1.00 94.44 85 SER A CA 1
ATOM 644 C C . SER A 1 85 ? 6.418 -3.113 -16.614 1.00 94.44 85 SER A C 1
ATOM 646 O O . SER A 1 85 ? 6.882 -2.027 -16.263 1.00 94.44 85 SER A O 1
ATOM 648 N N . ILE A 1 86 ? 5.469 -3.729 -15.905 1.00 94.19 86 ILE A N 1
ATOM 649 C CA . ILE A 1 86 ? 4.966 -3.234 -14.620 1.00 94.19 86 ILE A CA 1
ATOM 650 C C . ILE A 1 86 ? 5.614 -4.086 -13.518 1.00 94.19 86 ILE A C 1
ATOM 652 O O . ILE A 1 86 ? 5.253 -5.259 -13.383 1.00 94.19 86 ILE A O 1
ATOM 656 N N . PRO A 1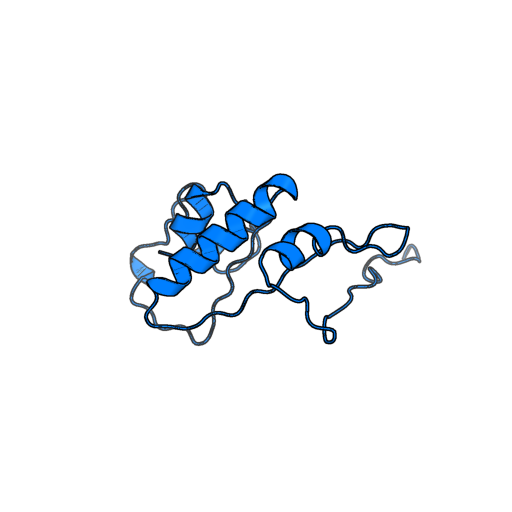 87 ? 6.552 -3.544 -12.719 1.00 95.62 87 PRO A N 1
ATOM 657 C CA . PRO A 1 87 ? 7.385 -4.342 -11.815 1.00 95.62 87 PRO A CA 1
ATOM 658 C C . PRO A 1 87 ? 6.605 -5.031 -10.687 1.00 95.62 87 PRO A C 1
ATOM 660 O O . PRO A 1 87 ? 7.089 -5.998 -10.104 1.00 95.62 87 PRO A O 1
ATOM 663 N N . THR A 1 88 ? 5.386 -4.581 -10.390 1.00 95.75 88 THR A N 1
ATOM 664 C CA . THR A 1 88 ? 4.536 -5.196 -9.364 1.00 95.75 88 THR A CA 1
ATOM 665 C C . THR A 1 88 ? 3.747 -6.412 -9.856 1.00 95.75 88 THR A C 1
ATOM 667 O O . THR A 1 88 ? 3.433 -7.287 -9.050 1.00 95.75 88 THR A O 1
ATOM 670 N N . VAL A 1 89 ? 3.461 -6.520 -11.161 1.00 94.50 89 VAL A N 1
ATOM 671 C CA . VAL A 1 89 ? 2.724 -7.650 -11.766 1.00 94.50 89 VAL A CA 1
ATOM 672 C C . VAL A 1 89 ? 3.344 -9.013 -11.422 1.00 94.50 89 VAL A C 1
ATOM 674 O O . VAL A 1 89 ? 2.624 -9.842 -10.860 1.00 94.50 89 VAL A O 1
ATOM 677 N N . PRO A 1 90 ? 4.652 -9.261 -11.658 1.00 95.50 90 PRO A N 1
ATOM 678 C CA . PRO A 1 90 ? 5.252 -10.568 -11.373 1.00 95.50 90 PRO A CA 1
ATOM 679 C C . PRO A 1 90 ? 5.250 -10.935 -9.880 1.00 95.50 90 PRO A C 1
ATOM 681 O O . PRO A 1 90 ? 5.458 -12.098 -9.542 1.00 95.50 90 PRO A O 1
ATOM 684 N N . ILE A 1 91 ? 5.012 -9.969 -8.986 1.00 95.88 91 ILE A N 1
ATOM 685 C CA . ILE A 1 91 ? 4.942 -10.186 -7.537 1.00 95.88 91 ILE A CA 1
ATOM 686 C C . ILE A 1 91 ? 3.519 -10.567 -7.112 1.00 95.88 91 ILE A C 1
ATOM 688 O O . ILE A 1 91 ? 3.343 -11.440 -6.263 1.00 95.88 91 ILE A O 1
ATOM 692 N N . VAL A 1 92 ? 2.494 -9.933 -7.691 1.00 94.50 92 VAL A N 1
ATOM 693 C CA . VAL A 1 92 ? 1.097 -10.118 -7.258 1.00 94.50 92 VAL A CA 1
ATOM 694 C C . VAL A 1 92 ? 0.380 -11.272 -7.961 1.00 94.50 92 VAL A C 1
ATOM 696 O O . VAL A 1 92 ? -0.484 -11.902 -7.349 1.00 94.50 92 VAL A O 1
ATOM 699 N N . GLU A 1 93 ? 0.750 -11.606 -9.200 1.00 93.94 93 GLU A N 1
ATOM 700 C CA . GLU A 1 93 ? 0.138 -12.722 -9.938 1.00 93.94 93 GLU A CA 1
ATOM 701 C C . GLU A 1 93 ? 0.291 -14.083 -9.234 1.00 93.94 93 GLU A C 1
ATOM 703 O O . GLU A 1 93 ? -0.715 -14.791 -9.104 1.00 93.94 93 GLU A O 1
ATOM 708 N N . PRO A 1 94 ? 1.471 -14.453 -8.687 1.00 94.81 94 PRO A N 1
ATOM 709 C CA . PRO A 1 94 ? 1.623 -15.683 -7.905 1.00 94.81 94 PRO A CA 1
ATOM 710 C C . PRO A 1 94 ? 0.749 -15.729 -6.643 1.00 94.81 94 PRO A C 1
ATOM 712 O O . PRO A 1 94 ? 0.438 -16.811 -6.151 1.00 94.81 94 PRO A O 1
ATOM 715 N N . LEU A 1 95 ? 0.314 -14.571 -6.133 1.00 93.00 95 LEU A N 1
ATOM 716 C CA . LEU A 1 95 ? -0.597 -14.457 -4.986 1.00 93.00 95 LEU A CA 1
ATOM 717 C C . LEU A 1 95 ? -2.077 -14.620 -5.385 1.00 93.00 95 LEU A C 1
ATOM 719 O O . LEU A 1 95 ? -2.973 -14.404 -4.563 1.00 93.00 95 LEU A O 1
ATOM 723 N N . GLY A 1 96 ? -2.342 -14.967 -6.650 1.00 92.75 96 GLY A N 1
ATOM 724 C CA . GLY A 1 96 ? -3.682 -15.124 -7.211 1.00 92.75 96 GLY A CA 1
ATOM 725 C C . GLY A 1 96 ? -4.386 -13.798 -7.505 1.00 92.75 96 GLY A C 1
ATOM 726 O O . GLY A 1 96 ? -5.597 -13.790 -7.728 1.00 92.75 96 GLY A O 1
ATOM 727 N N . LEU A 1 97 ? -3.658 -12.679 -7.487 1.00 90.50 97 LEU A N 1
ATOM 728 C CA . LEU A 1 97 ? -4.196 -11.354 -7.770 1.00 90.50 97 LEU A CA 1
ATOM 729 C C . LEU A 1 97 ? -3.962 -11.007 -9.236 1.00 90.50 97 LEU A C 1
ATOM 731 O O . LEU A 1 97 ? -2.865 -11.175 -9.757 1.00 90.50 97 LEU A O 1
ATOM 735 N N . LYS A 1 98 ? -4.998 -10.501 -9.901 1.00 88.88 98 LYS A N 1
ATOM 736 C CA . LYS A 1 98 ? -4.922 -10.082 -11.300 1.00 88.88 98 LYS A CA 1
ATOM 737 C C . LYS A 1 98 ? -5.171 -8.582 -11.379 1.00 88.88 98 LYS A C 1
ATOM 739 O O . LYS A 1 98 ? -6.289 -8.163 -11.070 1.00 88.88 98 LYS A O 1
ATOM 744 N N . PRO A 1 99 ? -4.168 -7.778 -11.763 1.00 85.25 99 PRO A N 1
ATOM 745 C CA . PRO A 1 99 ? -4.366 -6.355 -11.994 1.00 85.25 99 PRO A CA 1
ATOM 746 C C . PRO A 1 99 ? -5.487 -6.113 -13.009 1.00 85.25 99 PRO A C 1
ATOM 748 O O . PRO A 1 99 ? -5.608 -6.823 -14.010 1.00 85.25 99 PRO A O 1
ATOM 751 N N . SER A 1 100 ? -6.333 -5.123 -12.732 1.00 86.69 100 SER A N 1
ATOM 752 C CA . SER A 1 100 ? -7.426 -4.754 -13.630 1.00 86.69 100 SER A CA 1
ATOM 753 C C . SER A 1 100 ? -6.883 -4.117 -14.908 1.00 86.69 100 SER A C 1
ATOM 755 O O . SER A 1 100 ? -5.987 -3.277 -14.860 1.00 86.69 100 SER A O 1
ATOM 757 N N . ILE A 1 101 ? -7.488 -4.445 -16.051 1.00 85.19 101 ILE A N 1
ATOM 758 C CA . ILE A 1 101 ? -7.209 -3.763 -17.325 1.00 85.19 101 ILE A CA 1
ATOM 759 C C . ILE A 1 101 ? -7.735 -2.318 -17.349 1.00 85.19 101 ILE A C 1
ATOM 761 O O . ILE A 1 101 ? -7.320 -1.529 -18.190 1.00 85.19 101 ILE A O 1
ATOM 765 N N . ALA A 1 102 ? -8.643 -1.961 -16.434 1.00 87.62 102 ALA A N 1
ATOM 766 C CA . ALA A 1 102 ? -9.266 -0.639 -16.339 1.00 87.62 102 ALA A CA 1
ATOM 767 C C . ALA A 1 102 ? -8.489 0.319 -15.414 1.00 87.62 102 ALA A C 1
ATOM 769 O O . ALA A 1 102 ? -9.084 1.147 -14.724 1.00 87.62 102 ALA A O 1
ATOM 770 N N . GLY A 1 103 ? -7.164 0.175 -15.354 1.00 86.94 103 GLY A N 1
ATOM 771 C CA . GLY A 1 103 ? -6.303 1.041 -14.555 1.00 86.94 103 GLY A CA 1
ATOM 772 C C . GLY A 1 103 ? -6.237 2.476 -15.088 1.00 86.94 103 GLY A C 1
ATOM 773 O O . GLY A 1 103 ? -6.548 2.759 -16.245 1.00 86.94 103 GLY A O 1
ATOM 774 N N . LYS A 1 104 ? -5.784 3.398 -14.235 1.00 90.69 104 LYS A N 1
ATOM 775 C CA . LYS A 1 104 ? -5.464 4.776 -14.621 1.00 90.69 104 LYS A CA 1
ATOM 776 C C . LYS A 1 104 ? -3.965 4.897 -14.876 1.00 90.69 104 LYS A C 1
ATOM 778 O O . LYS A 1 104 ? -3.166 4.661 -13.976 1.00 90.69 104 LYS A O 1
ATOM 783 N N . THR A 1 105 ? -3.587 5.348 -16.067 1.00 90.81 105 THR A N 1
ATOM 784 C CA . THR A 1 105 ? -2.189 5.663 -16.385 1.00 90.81 105 THR A CA 1
ATOM 785 C C . THR A 1 105 ? -1.932 7.151 -16.182 1.00 90.81 105 THR A C 1
ATOM 787 O O . THR A 1 105 ? -2.521 7.994 -16.858 1.00 90.81 105 THR A O 1
ATOM 790 N N . ASN A 1 106 ? -1.034 7.488 -15.256 1.00 91.38 106 ASN A N 1
ATOM 791 C CA . ASN A 1 106 ? -0.469 8.829 -15.185 1.00 91.38 106 ASN A CA 1
ATOM 792 C C . ASN A 1 106 ? 0.713 8.920 -16.160 1.00 91.38 106 ASN A C 1
ATOM 794 O O . ASN A 1 106 ? 1.732 8.269 -15.966 1.00 91.38 106 ASN A O 1
ATOM 798 N N . VAL A 1 107 ? 0.563 9.731 -17.206 1.00 90.12 107 VAL A N 1
ATOM 799 C CA . VAL A 1 107 ? 1.575 9.939 -18.257 1.00 90.12 107 VAL A CA 1
ATOM 800 C C . VAL A 1 107 ? 2.609 11.022 -17.912 1.00 90.12 107 VAL A C 1
ATOM 802 O O . VAL A 1 107 ? 3.439 11.370 -18.743 1.00 90.12 107 VAL A O 1
ATOM 805 N N . GLY A 1 108 ? 2.565 11.593 -16.704 1.00 86.31 108 GLY A N 1
ATOM 806 C CA . GLY A 1 108 ? 3.593 12.519 -16.220 1.00 86.31 108 GLY A CA 1
ATOM 807 C C . GLY A 1 108 ? 3.575 13.914 -16.855 1.00 86.31 108 GLY A C 1
ATOM 808 O O . GLY A 1 108 ? 4.526 14.672 -16.682 1.00 86.31 108 GLY A O 1
ATOM 809 N N . LEU A 1 109 ? 2.486 14.299 -17.532 1.00 85.44 109 LEU A N 1
ATOM 810 C CA . LEU A 1 109 ? 2.348 15.597 -18.220 1.00 85.44 109 LEU A CA 1
ATOM 811 C C . LEU A 1 109 ? 2.244 16.815 -17.280 1.00 85.44 109 LEU A C 1
ATOM 813 O O . LEU A 1 109 ? 2.097 17.941 -17.743 1.00 85.44 109 LEU A O 1
ATOM 817 N N . GLY A 1 110 ? 2.311 16.608 -15.963 1.00 82.94 110 GLY A N 1
ATOM 818 C CA . GLY A 1 110 ? 2.260 17.682 -14.967 1.00 82.94 110 GLY A CA 1
ATOM 819 C C . GLY A 1 110 ? 3.54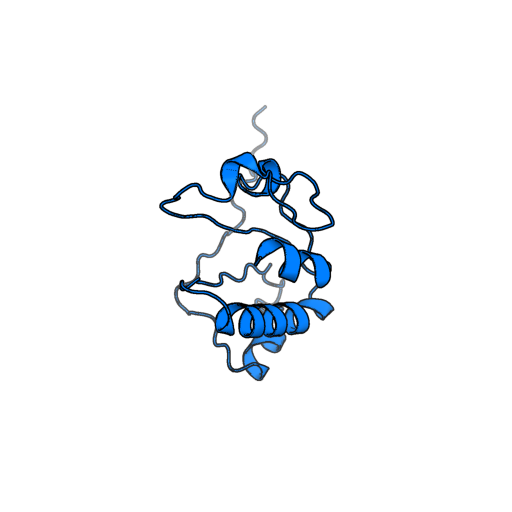2 18.515 -14.868 1.00 82.94 110 GLY A C 1
ATOM 820 O O . GLY A 1 110 ? 3.553 19.516 -14.158 1.00 82.94 110 GLY A O 1
ATOM 821 N N . ARG A 1 111 ? 4.621 18.122 -15.557 1.00 77.38 111 ARG A N 1
ATOM 822 C CA . ARG A 1 111 ? 5.844 18.926 -15.667 1.00 77.38 111 ARG A CA 1
ATOM 823 C C . ARG A 1 111 ? 5.773 19.759 -16.952 1.00 77.38 111 ARG A C 1
ATOM 825 O O . ARG A 1 111 ? 5.743 19.161 -18.029 1.00 77.38 111 ARG A O 1
ATOM 832 N N . PRO A 1 112 ? 5.736 21.102 -16.870 1.00 73.75 112 PRO A N 1
ATOM 833 C CA . PRO A 1 112 ? 5.762 21.949 -18.055 1.00 73.75 112 PRO A CA 1
ATOM 834 C C . PRO A 1 112 ? 6.996 21.631 -18.906 1.00 73.75 112 PRO A C 1
ATOM 836 O O . PRO A 1 112 ? 8.115 21.640 -18.399 1.00 73.75 112 PRO A O 1
ATOM 839 N N . LEU A 1 113 ? 6.798 21.345 -20.195 1.00 71.38 113 LEU A N 1
ATOM 840 C CA . LEU A 1 113 ? 7.903 21.238 -21.161 1.00 71.38 113 LEU A CA 1
ATOM 841 C C . LEU A 1 113 ? 8.433 22.617 -21.574 1.00 71.38 113 LEU A C 1
ATOM 843 O O . LEU A 1 113 ? 9.556 22.730 -22.059 1.00 71.38 113 LEU A O 1
ATOM 847 N N . ALA A 1 114 ? 7.614 23.655 -21.403 1.00 76.69 114 ALA A N 1
ATOM 848 C CA . ALA A 1 114 ? 8.000 25.037 -21.616 1.00 76.69 114 ALA A CA 1
ATOM 849 C C . ALA A 1 114 ? 8.428 25.656 -20.283 1.00 76.69 114 ALA A C 1
ATOM 851 O O . ALA A 1 114 ? 7.685 25.585 -19.302 1.00 76.69 114 ALA A O 1
ATOM 852 N N . AS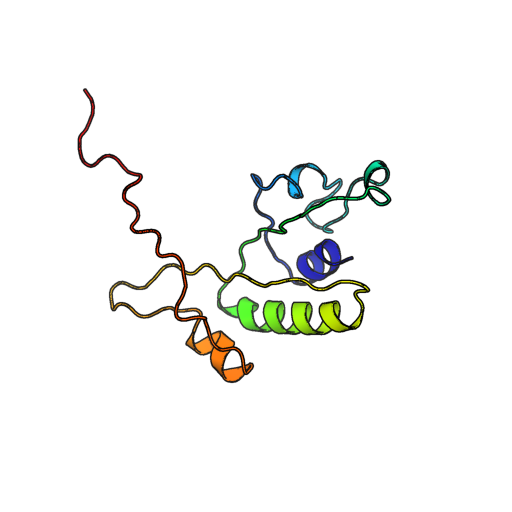N A 1 115 ? 9.592 26.303 -20.272 1.00 71.50 115 ASN A N 1
ATOM 853 C CA . ASN A 1 115 ? 9.893 27.290 -19.246 1.00 71.50 115 ASN A CA 1
ATOM 854 C C . ASN A 1 115 ? 8.944 28.469 -19.481 1.00 71.50 115 ASN A C 1
ATOM 856 O O . ASN A 1 115 ? 8.943 29.057 -20.563 1.00 71.50 115 ASN A O 1
ATOM 860 N N . LEU A 1 116 ? 8.084 28.754 -18.508 1.00 63.66 116 LEU A N 1
ATOM 861 C CA . LEU A 1 116 ? 7.370 30.022 -18.471 1.00 63.66 116 LEU A CA 1
ATOM 862 C C . LEU A 1 116 ? 8.357 31.032 -17.883 1.00 63.66 116 LEU A C 1
ATOM 864 O O . LEU A 1 116 ? 8.530 31.066 -16.664 1.00 63.66 116 LEU A O 1
ATOM 868 N N . ASP A 1 117 ? 9.067 31.733 -18.768 1.00 64.19 117 ASP A N 1
ATOM 869 C CA . ASP A 1 117 ? 9.829 32.939 -18.421 1.00 64.19 117 ASP A CA 1
ATOM 870 C C . ASP A 1 117 ? 8.895 34.039 -17.883 1.00 64.19 117 ASP A C 1
ATOM 872 O O . ASP A 1 117 ? 7.760 34.172 -18.409 1.00 64.19 117 ASP A O 1
#